Protein AF-A0A377TR19-F1 (afdb_monomer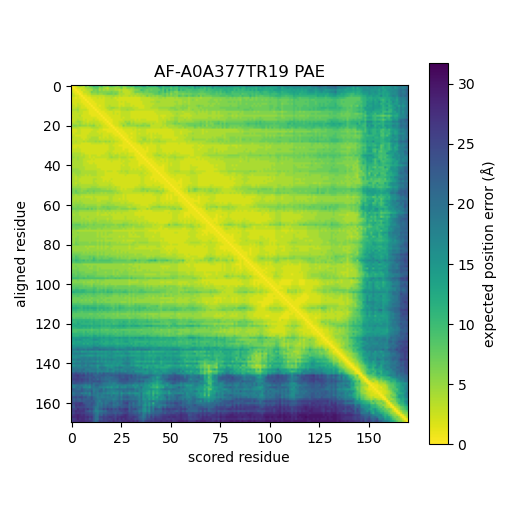)

pLDDT: mean 87.72, std 15.57, range [36.25, 97.75]

Organism: Klebsiella pneumoniae (NCBI:txid573)

Radius of gyration: 24.51 Å; Cα contacts (8 Å, |Δi|>4): 77; chains: 1; bounding box: 62×34×78 Å

Nearest PDB structures (foldseek):
  6h3n-assembly1_B  TM=3.301E-01  e=7.057E-03  Pseudomonas aeruginosa PAO1
  2wh7-assembly1_A  TM=2.033E-01  e=9.232E-01  Streptococcus pyogenes
  3eka-assembly1_A  TM=2.047E-01  e=3.021E+00  Streptococcus pyogenes

InterPro domains:
  IPR018769 Type VI secretion system spike protein VgrG2, domain of unknown function DUF2345 [PF10106] (1-135)

Sequence (170 aa):
MSAPQGIAAVTPETTLLHSGNGLYLQSLGEVNITTAQRCSLNASQAISLLAQQEGMRLVSAKGPLQVESHGDILSLTALKDITVQSTQGHLQ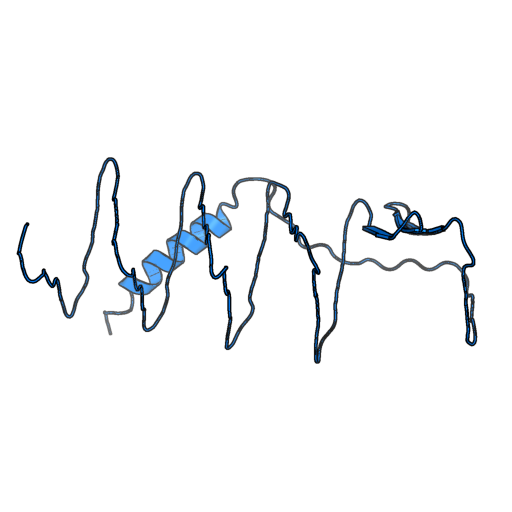LTAKNGITLGCGGAYIRLTPQGEVQIHGPGVISLKGQHDLQGPVSEEFPLPELPASVCKECLKKARRWRRASCRGRHR

Secondary structure (DSSP, 8-state):
---TT------SS------SS------SS------SS------SS------SSS------SSS------SSS------SS------SSS------TT-EEEEETTEEEEE-TTS-EEEE-SS-----S----PPP-----PPP---SSS-HHHHHHHHHHHHHTTTTS--

Solvent-accessible surface area (backbone atoms only — not comparable to full-atom values): 12966 Å² total; per-residue (Å²): 140,88,56,99,90,61,86,85,90,85,71,100,70,87,87,85,89,86,64,96,87,68,84,88,87,87,62,96,74,78,86,87,89,86,70,98,78,79,88,87,88,85,66,96,83,71,88,88,87,88,58,93,81,89,56,87,85,89,85,62,96,73,70,87,81,85,87,88,59,58,84,57,86,80,85,87,88,63,98,68,83,85,86,86,86,59,95,87,68,78,88,86,90,86,58,80,84,34,49,78,53,74,57,98,78,26,38,40,35,39,42,68,86,73,48,79,46,80,52,50,93,65,87,85,86,85,85,82,89,84,86,87,73,80,94,82,87,83,88,78,88,72,84,86,61,52,88,52,86,49,63,64,58,53,47,46,63,53,45,61,62,50,58,70,71,63,71,81,79,125

Structure (mmCIF, N/CA/C/O backbone):
data_AF-A0A377TR19-F1
#
_entry.id   AF-A0A377TR19-F1
#
loop_
_atom_site.group_PDB
_atom_site.id
_atom_site.type_symbol
_atom_site.label_atom_id
_atom_site.label_alt_id
_atom_site.label_comp_id
_atom_site.label_asym_id
_atom_site.label_entity_id
_atom_site.label_seq_id
_atom_site.pdbx_PDB_ins_code
_atom_site.Cartn_x
_atom_site.Cartn_y
_atom_site.Cartn_z
_atom_site.occupancy
_atom_site.B_iso_or_equiv
_atom_site.auth_seq_id
_atom_site.auth_comp_id
_atom_site.auth_asym_id
_atom_site.auth_atom_id
_atom_site.pdbx_PDB_model_num
ATOM 1 N N . MET A 1 1 ? -10.699 3.210 37.794 1.00 77.69 1 MET A N 1
ATOM 2 C CA . MET A 1 1 ? -11.146 1.862 38.210 1.00 77.69 1 MET A CA 1
ATOM 3 C C . MET A 1 1 ? -9.920 0.964 38.218 1.00 77.69 1 MET A C 1
ATOM 5 O O . MET A 1 1 ? -9.129 1.087 37.294 1.00 77.69 1 MET A O 1
ATOM 9 N N . SER A 1 2 ? -9.727 0.129 39.236 1.00 89.88 2 SER A N 1
ATOM 10 C CA . SER A 1 2 ? -8.621 -0.836 39.304 1.00 89.88 2 SER A CA 1
ATOM 11 C C . SER A 1 2 ? -9.159 -2.144 39.874 1.00 89.88 2 SER A C 1
ATOM 13 O O . SER A 1 2 ? -9.933 -2.103 40.830 1.00 89.88 2 SER A O 1
ATOM 15 N N . ALA A 1 3 ? -8.798 -3.273 39.267 1.00 93.56 3 ALA A N 1
ATOM 16 C CA . ALA A 1 3 ? -9.202 -4.603 39.707 1.00 93.56 3 ALA A CA 1
ATOM 17 C C . ALA A 1 3 ? -8.074 -5.609 39.401 1.00 93.56 3 ALA A C 1
ATOM 19 O O . ALA A 1 3 ? -7.675 -5.709 38.239 1.00 93.56 3 ALA A O 1
ATOM 20 N N . PRO A 1 4 ? -7.571 -6.371 40.392 1.00 92.94 4 PRO A N 1
ATOM 21 C CA . PRO A 1 4 ? -6.433 -7.280 40.204 1.00 92.94 4 PRO A CA 1
ATOM 22 C C . PRO A 1 4 ? -6.673 -8.400 39.186 1.00 92.94 4 PRO A C 1
ATOM 24 O O . PRO A 1 4 ? -5.729 -8.870 38.566 1.00 92.94 4 PRO A O 1
ATOM 27 N N . GLN A 1 5 ? -7.929 -8.822 39.024 1.00 95.62 5 GLN A N 1
ATOM 28 C CA . GLN A 1 5 ? -8.328 -9.926 38.143 1.00 95.62 5 GLN A CA 1
ATOM 29 C C . GLN A 1 5 ? -9.101 -9.450 36.898 1.00 95.62 5 GLN A C 1
ATOM 31 O O . GLN A 1 5 ? -9.708 -10.256 36.201 1.00 95.62 5 GLN A O 1
ATOM 36 N N . GLY A 1 6 ? -9.084 -8.142 36.609 1.00 93.62 6 GLY A N 1
ATOM 37 C CA . GLY A 1 6 ? -9.658 -7.572 35.388 1.00 93.62 6 GLY A CA 1
ATOM 38 C C . GLY A 1 6 ? -10.966 -6.801 35.571 1.00 93.62 6 GLY A C 1
ATOM 39 O O . GLY A 1 6 ? -11.594 -6.794 36.628 1.00 93.62 6 GLY A O 1
ATOM 40 N N . ILE A 1 7 ? -11.354 -6.098 34.506 1.00 95.94 7 ILE A N 1
ATOM 41 C CA . ILE A 1 7 ? -12.552 -5.256 34.428 1.00 95.94 7 ILE A CA 1
ATOM 42 C C . ILE A 1 7 ? -13.253 -5.574 33.107 1.00 95.94 7 ILE A C 1
ATOM 44 O O . ILE A 1 7 ? -12.613 -5.559 32.058 1.00 95.94 7 ILE A O 1
ATOM 48 N N . ALA A 1 8 ? -14.566 -5.801 33.150 1.00 96.06 8 ALA A N 1
ATOM 49 C CA . ALA A 1 8 ? -15.406 -5.924 31.963 1.00 96.06 8 ALA A CA 1
ATOM 50 C C . ALA A 1 8 ? -16.465 -4.814 31.951 1.00 96.06 8 ALA A C 1
ATOM 52 O O . ALA A 1 8 ? -17.156 -4.596 32.945 1.00 96.06 8 ALA A O 1
ATOM 53 N N . ALA A 1 9 ? -16.600 -4.121 30.820 1.00 95.19 9 ALA A N 1
ATOM 54 C CA . ALA A 1 9 ? -17.648 -3.133 30.583 1.00 95.19 9 ALA A CA 1
ATOM 55 C C . ALA A 1 9 ? -18.489 -3.591 29.388 1.00 95.19 9 ALA A C 1
ATOM 57 O O . ALA A 1 9 ? -18.021 -3.573 28.250 1.00 95.19 9 ALA A O 1
ATOM 58 N N . VAL A 1 10 ? -19.718 -4.028 29.656 1.00 96.50 10 VAL A N 1
ATOM 59 C CA . VAL A 1 10 ? -20.618 -4.621 28.659 1.00 96.50 10 VAL A CA 1
ATOM 60 C C . VAL A 1 10 ? -21.973 -3.923 28.680 1.00 96.50 10 VAL A C 1
ATOM 62 O O . VAL A 1 10 ? -22.451 -3.503 29.731 1.00 96.50 10 VAL A O 1
ATOM 65 N N . THR A 1 11 ? -22.593 -3.788 27.513 1.00 96.00 11 THR A N 1
ATOM 66 C CA . THR A 1 11 ? -23.950 -3.254 27.359 1.00 96.00 11 THR A CA 1
ATOM 67 C C . THR A 1 11 ? -24.579 -3.837 26.092 1.00 96.00 11 THR A C 1
ATOM 69 O O . THR A 1 11 ? -23.867 -4.021 25.103 1.00 96.00 11 THR A O 1
ATOM 72 N N . PRO A 1 12 ? -25.890 -4.136 26.083 1.00 95.19 12 PRO A N 1
ATOM 73 C CA . PRO A 1 12 ? -26.613 -4.480 24.854 1.00 95.19 12 PRO A CA 1
ATOM 74 C C . PRO A 1 12 ? -26.830 -3.267 23.926 1.00 95.19 12 PRO A C 1
ATOM 76 O O . PRO A 1 12 ? -27.235 -3.420 22.769 1.00 95.19 12 PRO A O 1
ATOM 79 N N . GLU A 1 13 ? -26.584 -2.060 24.442 1.00 96.81 13 GLU A N 1
ATOM 80 C CA . GLU A 1 13 ? -26.730 -0.793 23.732 1.00 96.81 13 GLU A CA 1
ATOM 81 C C . GLU A 1 13 ? -25.357 -0.210 23.351 1.00 96.81 13 GLU A C 1
ATOM 83 O O . GLU A 1 13 ? -24.479 -0.913 22.855 1.00 96.81 13 GLU A O 1
ATOM 88 N N . THR A 1 14 ? -25.166 1.099 23.515 1.00 96.44 14 THR A N 1
ATOM 89 C CA . THR A 1 14 ? -23.977 1.820 23.051 1.00 96.44 14 THR A CA 1
ATOM 90 C C . THR A 1 14 ? -23.045 2.164 24.207 1.00 96.44 14 THR A C 1
ATOM 92 O O . THR A 1 14 ? -23.478 2.724 25.211 1.00 96.44 14 THR A O 1
ATOM 95 N N . THR A 1 15 ? -21.747 1.930 24.012 1.00 97.00 15 THR A N 1
ATOM 96 C CA . THR A 1 15 ? -20.677 2.461 24.869 1.00 97.00 15 THR A CA 1
ATOM 97 C C . THR A 1 15 ? -19.974 3.616 24.159 1.00 97.00 15 THR A C 1
ATOM 99 O O . THR A 1 15 ? -19.521 3.462 23.024 1.00 97.00 15 THR A O 1
ATOM 102 N N . LEU A 1 16 ? -19.842 4.765 24.829 1.00 96.19 16 LEU A N 1
ATOM 103 C CA . LEU A 1 16 ? -19.054 5.908 24.362 1.00 96.19 16 LEU A CA 1
ATOM 104 C C . LEU A 1 16 ? -17.875 6.147 25.309 1.00 96.19 16 LEU A C 1
ATOM 106 O O . LEU A 1 16 ? -18.072 6.395 26.494 1.00 96.19 16 LEU A O 1
ATOM 110 N N . LEU A 1 17 ? -16.660 6.135 24.762 1.00 95.38 17 LEU A N 1
ATOM 111 C CA . LEU A 1 17 ? -15.449 6.567 25.457 1.00 95.38 17 LEU A CA 1
ATOM 112 C C . LEU A 1 17 ? -14.994 7.896 24.851 1.00 95.38 17 LEU A C 1
ATOM 114 O O . LEU A 1 17 ? -14.703 7.973 23.657 1.00 95.38 17 LEU A O 1
ATOM 118 N N . HIS A 1 18 ? -14.964 8.949 25.664 1.00 95.38 18 HIS A N 1
ATOM 119 C CA . HIS A 1 18 ? -14.573 10.291 25.242 1.00 95.38 18 HIS A CA 1
ATOM 120 C C . HIS A 1 18 ? -13.549 10.877 26.218 1.00 95.38 18 HIS A C 1
ATOM 122 O O . HIS A 1 18 ? -13.708 10.760 27.429 1.00 95.38 18 HIS A O 1
ATOM 128 N N . SER A 1 19 ? -12.512 11.515 25.679 1.00 96.38 19 SER A N 1
ATOM 129 C CA . SER A 1 19 ? -11.486 12.234 26.435 1.00 96.38 19 SER A CA 1
ATOM 130 C C . SER A 1 19 ? -11.181 13.552 25.730 1.00 96.38 19 SER A C 1
ATOM 132 O O . SER A 1 19 ? -11.094 13.578 24.502 1.00 96.38 19 SER A O 1
ATOM 134 N N . GLY A 1 20 ? -11.027 14.633 26.498 1.00 96.56 20 GLY A N 1
ATOM 135 C CA . GLY A 1 20 ? -10.740 15.966 25.957 1.00 96.56 20 GLY A CA 1
ATOM 136 C C . GLY A 1 20 ? -9.299 16.142 25.473 1.00 96.56 20 GLY A C 1
ATOM 137 O O . GLY A 1 20 ? -9.070 16.886 24.527 1.00 96.56 20 GLY A O 1
ATOM 138 N N . ASN A 1 21 ? -8.346 15.427 26.083 1.00 96.12 21 ASN A N 1
ATOM 139 C CA . ASN A 1 21 ? -6.916 15.581 25.788 1.00 96.12 21 ASN A CA 1
ATOM 140 C C . ASN A 1 21 ? -6.332 14.358 25.073 1.00 96.12 21 ASN A C 1
ATOM 142 O O . ASN A 1 21 ? -5.649 14.492 24.064 1.00 96.12 21 ASN A O 1
ATOM 146 N N . GLY A 1 22 ? -6.598 13.152 25.579 1.00 94.56 22 GLY A N 1
ATOM 147 C CA . GLY A 1 22 ? -6.024 11.931 25.019 1.00 94.56 22 GLY A CA 1
ATOM 148 C C . GLY A 1 22 ? -6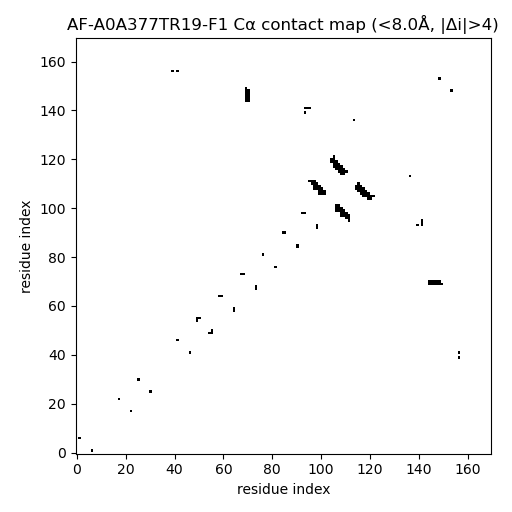.627 10.662 25.603 1.00 94.56 22 GLY A C 1
ATOM 149 O O . GLY A 1 22 ? -7.092 10.644 26.743 1.00 94.56 22 GLY A O 1
ATOM 150 N N . LEU A 1 23 ? -6.626 9.599 24.804 1.00 96.62 23 LEU A N 1
ATOM 151 C CA . LEU A 1 23 ? -7.045 8.258 25.195 1.00 96.62 23 LEU A CA 1
ATOM 152 C C . LEU A 1 23 ? -5.889 7.302 24.905 1.00 96.62 23 LEU A C 1
ATOM 154 O O . LEU A 1 23 ? -5.528 7.114 23.746 1.00 96.62 23 LEU A O 1
ATOM 158 N N . TYR A 1 24 ? -5.322 6.711 25.953 1.00 95.94 24 TYR A N 1
ATOM 159 C CA . TYR A 1 24 ? -4.231 5.747 25.848 1.00 95.94 24 TYR A CA 1
ATOM 160 C C . TYR A 1 24 ? -4.767 4.342 26.113 1.00 95.94 24 TYR A C 1
ATOM 162 O O . TYR A 1 24 ? -5.425 4.106 27.125 1.00 95.94 24 TYR A O 1
ATOM 170 N N . LEU A 1 25 ? -4.483 3.422 25.193 1.00 95.31 25 LEU A N 1
ATOM 171 C CA . LEU A 1 25 ? -4.793 2.001 25.311 1.00 95.31 25 LEU A CA 1
ATOM 172 C C . LEU A 1 25 ? -3.478 1.245 25.180 1.00 95.31 25 LEU A C 1
ATOM 174 O O . LEU A 1 25 ? -2.809 1.335 24.154 1.00 95.31 25 LEU A O 1
ATOM 178 N N . GLN A 1 26 ? -3.089 0.554 26.243 1.00 95.25 26 GLN A N 1
ATOM 179 C CA . GLN A 1 26 ? -1.824 -0.163 26.329 1.00 95.25 26 GLN A CA 1
ATOM 180 C C . GLN A 1 26 ? -2.086 -1.538 26.938 1.00 95.25 26 GLN A C 1
ATOM 182 O O . GLN A 1 26 ? -2.889 -1.669 27.860 1.00 95.25 26 GLN A O 1
ATOM 187 N N . SER A 1 27 ? -1.410 -2.552 26.410 1.00 96.19 27 SER A N 1
ATOM 188 C CA . SER A 1 27 ? -1.429 -3.925 26.906 1.00 96.19 27 SER A CA 1
ATOM 189 C C . SER A 1 27 ? -0.005 -4.460 26.836 1.00 96.19 27 SER A C 1
ATOM 191 O O . SER A 1 27 ? 0.712 -4.158 25.884 1.00 96.19 27 SER A O 1
ATOM 193 N N . LEU A 1 28 ? 0.409 -5.226 27.846 1.00 95.69 28 LEU A N 1
ATOM 194 C CA . LEU A 1 28 ? 1.651 -6.005 27.779 1.00 95.69 28 LEU A CA 1
ATOM 195 C C . LEU A 1 28 ? 1.472 -7.284 26.950 1.00 95.69 28 LEU A C 1
ATOM 197 O O . LEU A 1 28 ? 2.450 -7.829 26.453 1.00 95.69 28 LEU A O 1
ATOM 201 N N . GLY A 1 29 ? 0.230 -7.765 26.835 1.00 96.06 29 GLY A N 1
ATOM 202 C CA . GLY A 1 29 ? -0.144 -8.866 25.957 1.00 96.06 29 GLY A CA 1
ATOM 203 C C . GLY A 1 29 ? -0.728 -8.328 24.655 1.00 96.06 29 GLY A C 1
ATOM 204 O O . GLY A 1 29 ? -0.116 -7.521 23.962 1.00 96.06 29 GLY A O 1
ATOM 205 N N . GLU A 1 30 ? -1.946 -8.752 24.337 1.00 96.38 30 GLU A N 1
ATOM 206 C CA . GLU A 1 30 ? -2.628 -8.386 23.097 1.00 96.38 30 GLU A CA 1
ATOM 207 C C . GLU A 1 30 ? -3.662 -7.266 23.277 1.00 96.38 30 GLU A C 1
ATOM 209 O O . GLU A 1 30 ? -4.167 -7.008 24.374 1.00 96.38 30 GLU A O 1
ATOM 214 N N . VAL A 1 31 ? -3.990 -6.608 22.163 1.00 9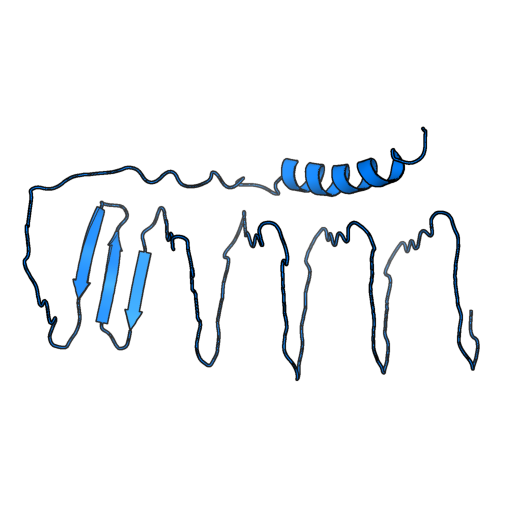7.44 31 VAL A N 1
ATOM 215 C CA . VAL A 1 31 ? -5.161 -5.737 22.019 1.00 97.44 31 VAL A CA 1
ATOM 216 C C . VAL A 1 31 ? -5.976 -6.269 20.847 1.00 97.44 31 VAL A C 1
ATOM 218 O O . VAL A 1 31 ? -5.507 -6.254 19.711 1.00 97.44 31 VAL A O 1
ATOM 221 N N . ASN A 1 32 ? -7.201 -6.721 21.114 1.00 96.94 32 ASN A N 1
ATOM 222 C CA . ASN A 1 32 ? -8.094 -7.261 20.093 1.00 96.94 32 ASN A CA 1
ATOM 223 C C . ASN A 1 32 ? -9.316 -6.350 19.907 1.00 96.94 32 ASN A C 1
ATOM 225 O O . ASN A 1 32 ? -10.004 -6.013 20.871 1.00 96.94 32 ASN A O 1
ATOM 229 N N . ILE A 1 33 ? -9.584 -5.935 18.665 1.00 96.62 33 ILE A N 1
ATOM 230 C CA . ILE A 1 33 ? -10.729 -5.088 18.309 1.00 96.62 33 ILE A CA 1
ATOM 231 C C . ILE A 1 33 ? -11.537 -5.822 17.248 1.00 96.62 33 ILE A C 1
ATOM 233 O O . ILE A 1 33 ? -11.130 -5.909 16.092 1.00 96.62 33 ILE A O 1
ATOM 237 N N . THR A 1 34 ? -12.707 -6.315 17.641 1.00 96.56 34 THR A N 1
ATOM 238 C CA . THR A 1 34 ? -13.601 -7.077 16.767 1.00 96.56 34 THR A CA 1
ATOM 239 C C . THR A 1 34 ? -14.956 -6.383 16.653 1.00 96.56 34 THR A C 1
ATOM 241 O O . THR A 1 34 ? -15.492 -5.862 17.629 1.00 96.56 34 THR A O 1
ATOM 244 N N . THR A 1 35 ? -15.524 -6.368 15.446 1.00 96.00 35 THR A N 1
ATOM 245 C CA . THR A 1 35 ? -16.854 -5.818 15.154 1.00 96.00 35 THR A CA 1
ATOM 246 C C . THR A 1 35 ? -17.592 -6.738 14.192 1.00 96.00 35 THR A C 1
ATOM 248 O O . THR A 1 35 ? -16.997 -7.268 13.259 1.00 96.00 35 THR A O 1
ATOM 251 N N . ALA A 1 36 ? -18.898 -6.910 14.396 1.00 96.25 36 ALA A N 1
ATOM 252 C CA . ALA A 1 36 ? -19.741 -7.696 13.495 1.00 96.25 36 ALA A CA 1
ATOM 253 C C . ALA A 1 36 ? -20.103 -6.944 12.202 1.00 96.25 36 ALA A C 1
ATOM 255 O O . ALA A 1 36 ? -20.592 -7.543 11.249 1.00 96.25 36 ALA A O 1
ATOM 256 N N . GLN A 1 37 ? -19.914 -5.621 12.180 1.00 95.44 37 GLN A N 1
ATOM 257 C CA . GLN A 1 37 ? -20.305 -4.778 11.054 1.00 95.44 37 GLN A CA 1
ATOM 258 C C . GLN A 1 37 ? -19.124 -3.944 10.561 1.00 95.44 37 GLN A C 1
ATOM 260 O O . GLN A 1 37 ? -18.371 -4.373 9.694 1.00 95.44 37 GLN A O 1
ATOM 265 N N . ARG A 1 38 ? -18.964 -2.724 11.079 1.00 93.25 38 ARG A N 1
ATOM 266 C CA . ARG A 1 38 ? -18.025 -1.737 10.542 1.00 93.25 38 ARG A CA 1
ATOM 267 C C . ARG A 1 38 ? -17.039 -1.287 11.607 1.00 93.25 38 ARG A C 1
ATOM 269 O O . ARG A 1 38 ? -17.444 -0.966 12.721 1.00 93.25 38 ARG A O 1
ATOM 276 N N . CYS A 1 39 ? -15.765 -1.210 11.230 1.00 96.06 39 CYS A N 1
ATOM 277 C CA . CYS A 1 39 ? -14.711 -0.538 11.984 1.00 96.06 39 CYS A CA 1
ATOM 278 C C . CYS A 1 39 ? -14.265 0.696 11.190 1.00 96.06 39 CYS A C 1
ATOM 280 O O . CYS A 1 39 ? -14.016 0.589 9.990 1.00 96.06 39 CYS A O 1
ATOM 282 N N . SER A 1 40 ? -14.185 1.859 11.838 1.00 95.56 40 SER A N 1
ATOM 283 C CA . SER A 1 40 ? -13.766 3.110 11.197 1.00 95.56 40 SER A CA 1
ATOM 284 C C . SER A 1 40 ? -12.753 3.841 12.071 1.00 95.56 40 SER A C 1
ATOM 286 O O . SER A 1 40 ? -13.071 4.221 13.197 1.00 95.56 40 SER A O 1
ATOM 288 N N . LEU A 1 41 ? -11.573 4.120 11.519 1.00 95.38 41 LEU A N 1
ATOM 289 C CA . LEU A 1 41 ? -10.498 4.874 12.166 1.00 95.38 41 LEU A CA 1
ATOM 290 C C . LEU A 1 41 ? -10.327 6.210 11.440 1.00 95.38 41 LEU A C 1
ATOM 292 O O . LEU A 1 41 ? -10.221 6.241 10.219 1.00 95.38 41 LEU A O 1
ATOM 296 N N . ASN A 1 42 ? -10.373 7.320 12.176 1.00 94.62 42 ASN A N 1
ATOM 297 C CA . ASN A 1 42 ? -10.296 8.664 11.602 1.00 94.62 42 ASN A CA 1
ATOM 298 C C . ASN A 1 42 ? -9.473 9.567 12.519 1.00 94.62 42 ASN A C 1
ATOM 300 O O . ASN A 1 42 ? -9.785 9.666 13.706 1.00 94.62 42 ASN A O 1
ATOM 304 N N . ALA A 1 43 ? -8.495 10.270 11.955 1.00 94.88 43 ALA A N 1
ATOM 305 C CA . ALA A 1 43 ? -7.696 11.279 12.641 1.00 94.88 43 ALA A CA 1
ATOM 306 C C . ALA A 1 43 ? -7.694 12.581 11.829 1.00 94.88 43 ALA A C 1
ATOM 308 O O . ALA A 1 43 ? -7.832 12.554 10.608 1.00 94.88 43 ALA A O 1
ATOM 309 N N . SER A 1 44 ? -7.571 13.727 12.501 1.00 94.00 44 SER A N 1
ATOM 310 C CA . SER A 1 44 ? -7.464 15.037 11.840 1.00 94.00 44 SER A CA 1
ATOM 311 C C . SER A 1 44 ? -6.050 15.360 11.361 1.00 94.00 44 SER A C 1
ATOM 313 O O . SER A 1 44 ? -5.904 16.218 10.499 1.00 94.00 44 SER A O 1
ATOM 315 N N . GLN A 1 45 ? -5.036 14.707 11.934 1.00 94.56 45 GLN A N 1
ATOM 316 C CA . GLN A 1 45 ? -3.626 14.953 11.631 1.00 94.56 45 GLN A CA 1
ATOM 317 C C . GLN A 1 45 ? -2.986 13.726 10.976 1.00 94.56 45 GLN A C 1
ATOM 319 O O . GLN A 1 45 ? -2.702 13.760 9.786 1.00 94.56 45 GLN A O 1
ATOM 324 N N . ALA A 1 46 ? -2.805 12.627 11.717 1.00 96.06 46 ALA A N 1
ATOM 325 C CA . ALA A 1 46 ? -2.135 11.432 11.205 1.00 96.06 46 ALA A CA 1
ATOM 326 C C . ALA A 1 46 ? -2.637 10.140 11.869 1.00 96.06 46 ALA A C 1
ATOM 328 O O . ALA A 1 46 ? -3.174 10.162 12.978 1.00 96.06 46 ALA A O 1
ATOM 329 N N . ILE A 1 47 ? -2.422 9.013 11.187 1.00 97.25 47 ILE A N 1
ATOM 330 C CA . ILE A 1 47 ? -2.531 7.650 11.724 1.00 97.25 47 ILE A CA 1
ATOM 331 C C . ILE A 1 47 ? -1.173 6.982 11.494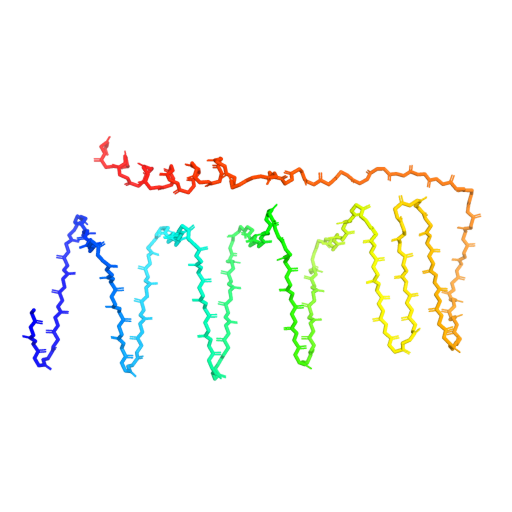 1.00 97.25 47 ILE A C 1
ATOM 333 O O . ILE A 1 47 ? -0.653 7.040 10.384 1.00 97.25 47 ILE A O 1
ATOM 337 N N . SER A 1 48 ? -0.613 6.350 12.525 1.00 97.12 48 SER A N 1
ATOM 338 C CA . SER A 1 48 ? 0.636 5.585 12.438 1.00 97.12 48 SER A CA 1
ATOM 339 C C . SER A 1 48 ? 0.399 4.159 12.924 1.00 97.12 48 SER A C 1
ATOM 341 O O . SER A 1 48 ? -0.232 3.960 13.963 1.00 97.12 48 SER A O 1
ATOM 343 N N . LEU A 1 49 ? 0.878 3.179 12.158 1.00 96.94 49 LEU A N 1
ATOM 344 C CA . LEU A 1 49 ? 0.785 1.752 12.455 1.00 96.94 49 LEU A CA 1
ATOM 345 C C . LEU A 1 49 ? 2.172 1.139 12.269 1.00 96.94 49 LEU A C 1
ATOM 347 O O . LEU A 1 49 ? 2.798 1.335 11.230 1.00 96.94 49 LEU A O 1
ATOM 351 N N . LEU A 1 50 ? 2.644 0.406 13.274 1.00 97.19 50 LEU A N 1
ATOM 352 C CA . LEU A 1 50 ? 3.964 -0.212 13.269 1.00 97.19 50 LEU A CA 1
ATOM 353 C C . LEU A 1 50 ? 3.885 -1.601 13.899 1.00 97.19 50 LEU A C 1
ATOM 355 O O . LEU A 1 50 ? 3.369 -1.752 15.004 1.00 97.19 50 LEU A O 1
ATOM 359 N N . ALA A 1 51 ? 4.459 -2.587 13.217 1.00 97.44 51 ALA A N 1
ATOM 360 C CA . ALA A 1 51 ? 4.728 -3.910 13.760 1.00 97.44 51 ALA A CA 1
ATOM 361 C C . ALA A 1 51 ? 6.237 -4.170 13.694 1.00 97.44 51 ALA A C 1
ATOM 363 O O . ALA A 1 51 ? 6.845 -3.993 12.641 1.00 97.44 51 ALA A O 1
ATOM 364 N N . GLN A 1 52 ? 6.842 -4.557 14.818 1.00 96.94 52 GLN A N 1
ATOM 365 C CA . GLN A 1 52 ? 8.303 -4.658 14.932 1.00 96.94 52 GLN A CA 1
ATOM 366 C C . GLN A 1 52 ? 8.863 -6.043 14.588 1.00 96.94 52 GLN A C 1
ATOM 368 O O . GLN A 1 52 ? 10.005 -6.131 14.151 1.00 96.94 52 GLN A O 1
ATOM 373 N N . GLN A 1 53 ? 8.090 -7.112 14.802 1.00 96.94 53 GLN A N 1
ATOM 374 C CA . GLN A 1 53 ? 8.588 -8.489 14.690 1.00 96.94 53 GLN A CA 1
ATOM 375 C C . GLN A 1 53 ? 7.850 -9.290 13.613 1.00 96.94 53 GLN A C 1
ATOM 377 O O . GLN A 1 53 ? 8.478 -9.797 12.690 1.00 96.94 53 GLN A O 1
ATOM 382 N N . GLU A 1 54 ? 6.519 -9.361 13.692 1.00 96.31 54 GLU A N 1
ATOM 383 C CA . GLU A 1 54 ? 5.714 -10.271 12.854 1.00 96.31 54 GLU A CA 1
ATOM 384 C C . GLU A 1 54 ? 5.046 -9.593 11.642 1.00 96.31 54 GLU A C 1
ATOM 386 O O . GLU A 1 54 ? 4.324 -10.229 10.875 1.00 96.31 54 GLU A O 1
ATOM 391 N N . GLY A 1 55 ? 5.308 -8.300 11.429 1.00 95.69 55 GLY A N 1
ATOM 392 C CA . GLY A 1 55 ? 4.808 -7.550 10.276 1.00 95.69 55 GLY A CA 1
ATOM 393 C C . GLY A 1 55 ? 3.315 -7.199 10.335 1.00 95.69 55 GLY A C 1
ATOM 394 O O . GLY A 1 55 ? 2.684 -7.204 11.390 1.00 95.69 55 GLY A O 1
ATOM 395 N N . MET A 1 56 ? 2.753 -6.819 9.184 1.00 97.62 56 MET A N 1
ATOM 396 C CA . MET A 1 56 ? 1.362 -6.370 9.047 1.00 97.62 56 MET A CA 1
ATOM 397 C C . MET A 1 56 ? 0.641 -7.159 7.955 1.00 97.62 56 MET A C 1
ATOM 399 O O . MET A 1 56 ? 1.206 -7.431 6.897 1.00 97.62 56 MET A O 1
ATOM 403 N N . ARG A 1 57 ? -0.640 -7.466 8.183 1.00 97.25 57 ARG A N 1
ATOM 404 C CA . ARG A 1 57 ? -1.498 -8.160 7.218 1.00 97.25 57 ARG A CA 1
ATOM 405 C C . ARG A 1 57 ? -2.829 -7.424 7.064 1.00 97.25 57 ARG A C 1
ATOM 407 O O . ARG A 1 57 ? -3.597 -7.317 8.013 1.00 97.25 57 ARG A O 1
ATOM 414 N N . LEU A 1 58 ? -3.109 -6.949 5.851 1.00 96.88 58 LEU A N 1
ATOM 415 C CA . LEU A 1 58 ? -4.346 -6.256 5.477 1.00 96.88 58 LEU A CA 1
ATOM 416 C C . LEU A 1 58 ? -5.089 -7.123 4.456 1.00 96.88 58 LEU A C 1
ATOM 418 O O . LEU A 1 58 ? -4.558 -7.390 3.381 1.00 96.88 58 LEU A O 1
ATOM 422 N N . VAL A 1 59 ? -6.290 -7.600 4.792 1.00 96.50 59 VAL A N 1
ATOM 423 C CA . VAL A 1 59 ? -7.049 -8.536 3.943 1.00 96.50 59 VAL A CA 1
ATOM 424 C C . VAL A 1 59 ? -8.490 -8.078 3.803 1.00 96.50 59 VAL A C 1
ATOM 426 O O . VAL A 1 59 ? -9.161 -7.820 4.799 1.00 96.50 59 VAL A O 1
ATOM 429 N N . SER A 1 60 ? -8.978 -8.054 2.564 1.00 96.38 60 SER A N 1
ATOM 430 C CA . SER A 1 60 ? -10.402 -7.960 2.248 1.00 96.38 60 SER A CA 1
ATOM 431 C C . SER A 1 60 ? -10.871 -9.305 1.696 1.00 96.38 60 SER A C 1
ATOM 433 O O . SER A 1 60 ? -10.398 -9.736 0.648 1.00 96.38 60 SER A O 1
ATOM 435 N N . ALA A 1 61 ? -11.773 -9.994 2.400 1.00 95.69 61 ALA A N 1
ATOM 436 C CA . ALA A 1 61 ? -12.303 -11.283 1.938 1.00 95.69 61 ALA A CA 1
ATOM 437 C C . ALA A 1 61 ? -13.287 -11.121 0.768 1.00 95.69 61 ALA A C 1
ATOM 439 O O . ALA A 1 61 ? -13.363 -11.968 -0.119 1.00 95.69 61 ALA A O 1
ATOM 440 N N . LYS A 1 62 ? -14.063 -10.034 0.785 1.00 94.38 62 LYS A N 1
ATOM 441 C CA . LYS A 1 62 ? -14.992 -9.638 -0.273 1.00 94.38 62 LYS A CA 1
ATOM 442 C C . LYS A 1 62 ? -15.004 -8.121 -0.374 1.00 94.38 62 LYS A C 1
ATOM 444 O O . LYS A 1 62 ? -15.006 -7.433 0.643 1.00 94.38 62 LYS A O 1
ATOM 449 N N . GLY A 1 63 ? -15.102 -7.621 -1.601 1.00 94.19 63 GLY A N 1
ATOM 450 C CA . GLY A 1 63 ? -15.054 -6.190 -1.883 1.00 94.19 63 GLY A CA 1
ATOM 451 C C . GLY A 1 63 ? -13.622 -5.649 -1.985 1.00 94.19 63 GLY A C 1
ATOM 452 O O . GLY A 1 63 ? -12.661 -6.352 -1.660 1.00 94.19 63 GLY A O 1
ATOM 453 N N . PRO A 1 64 ? -13.467 -4.410 -2.471 1.00 95.50 64 PRO A N 1
ATOM 454 C CA . PRO A 1 64 ? -12.165 -3.860 -2.820 1.00 95.50 64 PRO A CA 1
ATOM 455 C C . PRO A 1 64 ? -11.351 -3.462 -1.584 1.00 95.50 64 PRO A C 1
ATOM 457 O O . PRO A 1 64 ? -11.893 -2.930 -0.614 1.00 95.50 64 PRO A O 1
ATOM 460 N N . LEU A 1 65 ? -10.033 -3.654 -1.660 1.00 96.44 65 LEU A N 1
ATOM 461 C CA . LEU A 1 65 ? -9.066 -2.985 -0.792 1.00 96.44 65 LEU A CA 1
ATOM 462 C C . LEU A 1 65 ? -8.545 -1.750 -1.537 1.00 96.44 65 LEU A C 1
ATOM 464 O O . LEU A 1 65 ? -7.956 -1.887 -2.604 1.00 96.44 65 LEU A O 1
ATOM 468 N N . GLN A 1 66 ? -8.787 -0.559 -0.990 1.00 94.94 66 GLN A N 1
ATOM 469 C CA . GLN A 1 66 ? -8.379 0.717 -1.585 1.00 94.94 66 GLN A CA 1
ATOM 470 C C . GLN A 1 66 ? -7.371 1.410 -0.669 1.00 94.94 66 GLN A C 1
ATOM 472 O O . GLN A 1 66 ? -7.610 1.537 0.533 1.00 94.94 66 GLN A O 1
ATOM 477 N N . VAL A 1 67 ? -6.252 1.852 -1.245 1.00 95.44 67 VAL A N 1
ATOM 478 C CA . VAL A 1 67 ? -5.215 2.643 -0.573 1.00 95.44 67 VAL A CA 1
ATOM 479 C C . VAL A 1 67 ? -4.935 3.851 -1.454 1.00 95.44 67 VAL A C 1
ATOM 481 O O . VAL A 1 67 ? -4.548 3.695 -2.608 1.00 95.44 67 VAL A O 1
ATOM 484 N N . GLU A 1 68 ? -5.173 5.049 -0.927 1.00 93.50 68 GLU A N 1
ATOM 485 C CA . GLU A 1 68 ? -5.150 6.285 -1.707 1.00 93.50 68 GLU A CA 1
ATOM 486 C C . GLU A 1 68 ? -4.497 7.417 -0.909 1.00 93.50 68 GLU A C 1
ATOM 488 O O . GLU A 1 68 ? -4.736 7.561 0.292 1.00 93.50 68 GLU A O 1
ATOM 493 N N . SER A 1 69 ? -3.722 8.257 -1.597 1.00 93.38 69 SER A N 1
ATOM 494 C CA . SER A 1 69 ? -3.229 9.540 -1.092 1.00 93.38 69 SER A CA 1
ATOM 495 C C . SER A 1 69 ? -3.650 10.636 -2.065 1.00 93.38 69 SER A C 1
ATOM 497 O O . SER A 1 69 ? -3.397 10.538 -3.261 1.00 93.38 69 SER A O 1
ATOM 499 N N . HIS A 1 70 ? -4.348 11.652 -1.559 1.00 91.31 70 HIS A N 1
ATOM 500 C CA . HIS A 1 70 ? -5.027 12.658 -2.390 1.00 91.31 70 HIS A CA 1
ATOM 501 C C . HIS A 1 70 ? -4.262 13.979 -2.490 1.00 91.31 70 HIS A C 1
ATOM 503 O O . HIS A 1 70 ? -4.398 14.690 -3.479 1.00 91.31 70 HIS A O 1
ATOM 509 N N . GLY A 1 71 ? -3.482 14.318 -1.462 1.00 90.06 71 GLY A N 1
ATOM 510 C CA . GLY A 1 71 ? -2.747 15.584 -1.389 1.00 90.06 71 GLY A CA 1
ATOM 511 C C . GLY A 1 71 ? -1.230 15.434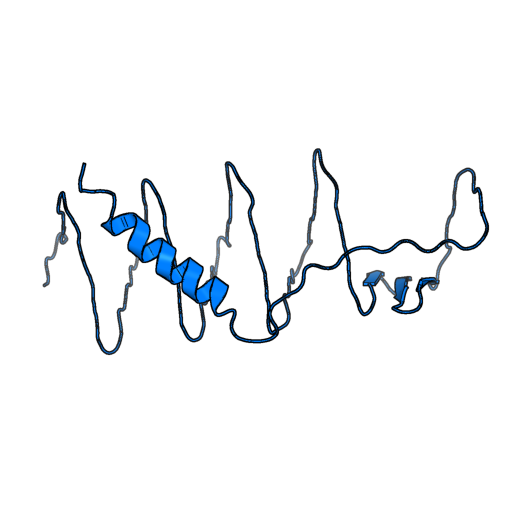 -1.378 1.00 90.06 71 GLY A C 1
ATOM 512 O O . GLY A 1 71 ? -0.542 16.447 -1.378 1.00 90.06 71 GLY A O 1
ATOM 513 N N . ASP A 1 72 ? -0.716 14.204 -1.332 1.00 94.00 72 ASP A N 1
ATOM 514 C CA . ASP A 1 72 ? 0.716 13.931 -1.201 1.00 94.00 72 ASP A CA 1
ATOM 515 C C . ASP A 1 72 ? 1.075 12.547 -1.776 1.00 94.00 72 ASP A C 1
ATOM 517 O O . ASP A 1 72 ? 0.217 11.825 -2.291 1.00 94.00 72 ASP A O 1
ATOM 521 N N . ILE A 1 73 ? 2.340 12.161 -1.678 1.00 95.44 73 ILE A N 1
ATOM 522 C CA . ILE A 1 73 ? 2.910 10.925 -2.206 1.00 95.44 73 ILE A CA 1
ATOM 523 C C . ILE A 1 73 ? 2.322 9.688 -1.511 1.00 95.44 73 ILE A C 1
ATOM 525 O O . ILE A 1 73 ? 2.189 9.629 -0.290 1.00 95.44 73 ILE A O 1
ATOM 529 N N . LEU A 1 74 ? 2.045 8.652 -2.305 1.00 96.81 74 LEU A N 1
ATOM 530 C CA . LEU A 1 74 ? 1.862 7.282 -1.830 1.00 96.81 74 LEU A CA 1
ATOM 531 C C . LEU A 1 74 ? 3.156 6.507 -2.115 1.00 96.81 74 LEU A C 1
ATOM 533 O O . LEU A 1 74 ? 3.510 6.310 -3.276 1.00 96.81 74 LEU A O 1
ATOM 537 N N . SER A 1 75 ? 3.871 6.083 -1.070 1.00 96.88 75 SER A N 1
ATOM 538 C CA . SER A 1 75 ? 5.119 5.320 -1.189 1.00 96.88 75 SER A CA 1
ATOM 539 C C . SER A 1 75 ? 4.962 3.887 -0.676 1.00 96.88 75 SER A C 1
ATOM 541 O O . SER A 1 75 ? 4.345 3.638 0.359 1.00 96.88 75 SER A O 1
ATOM 543 N N . LEU A 1 76 ? 5.541 2.934 -1.411 1.00 96.69 76 LEU A N 1
ATOM 544 C CA . LEU A 1 76 ? 5.702 1.549 -0.976 1.00 96.69 76 LEU A CA 1
ATOM 545 C C . LEU A 1 76 ? 7.163 1.156 -1.174 1.00 96.69 76 LEU A C 1
ATOM 547 O O . LEU A 1 76 ? 7.671 1.204 -2.293 1.00 96.69 76 LEU A O 1
ATOM 551 N N . THR A 1 77 ? 7.816 0.742 -0.094 1.00 96.94 77 THR A N 1
ATOM 552 C CA . THR A 1 77 ? 9.229 0.359 -0.103 1.00 96.94 77 THR A CA 1
ATOM 553 C C . THR A 1 77 ? 9.403 -0.924 0.693 1.00 96.94 77 THR A C 1
ATOM 555 O O . THR A 1 77 ? 8.865 -1.050 1.793 1.00 96.94 77 THR A O 1
ATOM 558 N N . ALA A 1 78 ? 10.180 -1.861 0.157 1.00 97.62 78 ALA A N 1
ATOM 559 C CA . ALA A 1 78 ? 10.574 -3.087 0.836 1.00 97.62 78 ALA A CA 1
ATOM 560 C C . ALA A 1 78 ? 12.089 -3.283 0.708 1.00 97.62 78 ALA A C 1
ATOM 562 O O . ALA A 1 78 ? 12.687 -2.883 -0.286 1.00 97.62 78 ALA A O 1
ATOM 563 N N . LEU A 1 79 ? 12.708 -3.899 1.721 1.00 97.75 79 LEU A N 1
ATOM 564 C CA . LEU A 1 79 ? 14.124 -4.285 1.668 1.00 97.75 79 LEU A CA 1
ATOM 565 C C . LEU A 1 79 ? 14.362 -5.467 0.714 1.00 97.75 79 LEU A C 1
ATOM 567 O O . LEU A 1 79 ? 15.428 -5.582 0.119 1.00 97.75 79 LEU A O 1
ATOM 571 N N . LYS A 1 80 ? 13.379 -6.366 0.632 1.00 97.56 80 LYS A N 1
ATOM 572 C CA . LYS A 1 80 ? 13.367 -7.515 -0.276 1.00 97.56 80 LYS A CA 1
ATOM 573 C C . LYS A 1 80 ? 12.427 -7.199 -1.442 1.00 97.56 80 LYS A C 1
ATOM 575 O O . LYS A 1 80 ? 12.444 -6.094 -1.973 1.00 97.56 80 LYS A O 1
ATOM 580 N N . ASP A 1 81 ? 11.572 -8.142 -1.799 1.00 97.00 81 ASP A N 1
ATOM 581 C CA . ASP A 1 81 ? 10.738 -8.042 -2.983 1.00 97.00 81 ASP A CA 1
ATOM 582 C C . ASP A 1 81 ? 9.438 -7.274 -2.726 1.00 97.00 81 ASP A C 1
ATOM 584 O O . ASP A 1 81 ? 8.825 -7.369 -1.658 1.00 97.00 81 ASP A O 1
ATOM 588 N N . ILE A 1 82 ? 8.978 -6.567 -3.758 1.00 97.62 82 ILE A N 1
ATOM 589 C CA . ILE A 1 82 ? 7.598 -6.095 -3.880 1.00 97.62 82 ILE A CA 1
ATOM 590 C C . ILE A 1 82 ? 6.926 -6.958 -4.947 1.00 97.62 82 ILE A C 1
ATOM 592 O O . ILE A 1 82 ? 7.369 -6.991 -6.092 1.00 97.62 82 ILE A O 1
ATOM 596 N N . THR A 1 83 ? 5.849 -7.651 -4.576 1.00 97.44 83 THR A N 1
ATOM 597 C CA . THR A 1 83 ? 5.064 -8.483 -5.499 1.00 97.44 83 THR A CA 1
ATOM 598 C C . THR A 1 83 ? 3.685 -7.868 -5.703 1.00 97.44 83 THR A C 1
ATOM 600 O O . THR A 1 83 ? 2.941 -7.676 -4.743 1.00 97.44 83 THR A O 1
ATOM 603 N N . VAL A 1 84 ? 3.335 -7.582 -6.958 1.00 96.69 84 VAL A N 1
ATOM 604 C CA . VAL A 1 84 ? 2.008 -7.097 -7.361 1.00 96.69 84 VAL A CA 1
ATOM 605 C C . VAL A 1 84 ? 1.460 -8.055 -8.408 1.00 96.69 84 VAL A C 1
ATOM 607 O O . VAL A 1 84 ? 2.078 -8.258 -9.450 1.00 96.69 84 VAL A O 1
ATOM 610 N N . GLN A 1 85 ? 0.325 -8.685 -8.116 1.00 96.31 85 GLN A N 1
ATOM 611 C CA . GLN A 1 85 ? -0.236 -9.754 -8.939 1.00 96.31 85 GLN A CA 1
ATOM 612 C C . GLN A 1 85 ? -1.747 -9.594 -9.069 1.00 96.31 85 GLN A C 1
ATOM 614 O O . GLN A 1 85 ? -2.437 -9.283 -8.100 1.00 96.31 85 GLN A O 1
ATOM 619 N N . SER A 1 86 ? -2.250 -9.865 -10.270 1.00 96.31 86 SER A N 1
ATOM 620 C CA . SER A 1 86 ? -3.671 -10.045 -10.549 1.00 96.31 86 SER A CA 1
ATOM 621 C C . SER A 1 86 ? -3.861 -11.451 -11.109 1.00 96.31 86 SER A C 1
ATOM 623 O O . SER A 1 86 ? -3.207 -11.816 -12.080 1.00 96.31 86 SER A O 1
ATOM 625 N N . THR A 1 87 ? -4.691 -12.272 -10.464 1.00 97.00 87 THR A N 1
ATOM 626 C CA . THR A 1 87 ? -4.853 -13.697 -10.818 1.00 97.00 87 THR A CA 1
ATOM 627 C C . THR A 1 87 ? -5.859 -13.926 -11.939 1.00 97.00 87 THR A C 1
ATOM 629 O O . THR A 1 87 ? -5.761 -14.910 -12.663 1.00 97.00 87 THR A O 1
ATOM 632 N N . GLN A 1 88 ? -6.845 -13.041 -12.058 1.00 96.56 88 GLN A N 1
ATOM 633 C CA . GLN A 1 88 ? -7.945 -13.152 -13.021 1.00 96.56 88 GLN A CA 1
ATOM 634 C C . GLN A 1 88 ? -8.273 -11.819 -13.707 1.00 96.56 88 GLN A C 1
ATOM 636 O O . GLN A 1 88 ? -9.115 -11.787 -14.597 1.00 96.56 88 GLN A O 1
ATOM 641 N N . GLY A 1 89 ? -7.658 -10.719 -13.265 1.00 95.56 89 GLY A N 1
ATOM 642 C CA . GLY A 1 89 ? -7.928 -9.377 -13.770 1.00 95.56 89 GLY A CA 1
ATOM 643 C C . GLY A 1 89 ? -6.713 -8.768 -14.460 1.00 95.56 89 GLY A C 1
ATOM 644 O O . GLY A 1 89 ? -5.829 -9.469 -14.947 1.00 95.56 89 GLY A O 1
ATOM 645 N N . HIS A 1 90 ? -6.651 -7.439 -14.452 1.00 94.88 90 HIS A N 1
ATOM 646 C CA . HIS A 1 90 ? -5.575 -6.670 -15.069 1.00 94.88 90 HIS A CA 1
ATOM 647 C C . HIS A 1 90 ? -4.754 -5.901 -14.029 1.00 94.88 90 HIS A C 1
ATOM 649 O O . HIS A 1 90 ? -5.223 -5.620 -12.925 1.00 94.88 90 HIS A O 1
ATOM 655 N N . LEU A 1 91 ? -3.514 -5.569 -14.388 1.00 95.25 91 LEU A N 1
ATOM 656 C CA . LEU A 1 91 ? -2.701 -4.582 -13.680 1.00 95.25 91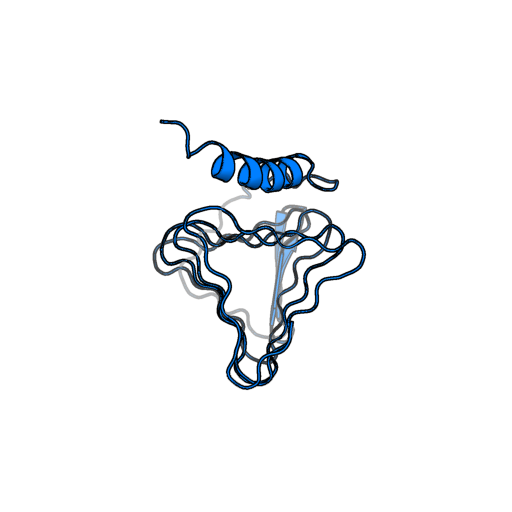 LEU A CA 1
ATOM 657 C C . LEU A 1 91 ? -2.684 -3.305 -14.517 1.00 95.25 91 LEU A C 1
ATOM 659 O O . LEU A 1 91 ? -2.350 -3.348 -15.698 1.00 95.25 91 LEU A O 1
ATOM 663 N N . GLN A 1 92 ? -3.045 -2.179 -13.907 1.00 93.94 92 GLN A N 1
ATOM 664 C CA . GLN A 1 92 ? -3.104 -0.883 -14.573 1.00 93.94 92 GLN A CA 1
ATOM 665 C C . GLN A 1 92 ? -2.263 0.130 -13.808 1.00 93.94 92 GLN A C 1
ATOM 667 O O . GLN A 1 92 ? -2.487 0.373 -12.624 1.00 93.94 92 GLN A O 1
ATOM 672 N N . LEU A 1 93 ? -1.297 0.719 -14.508 1.00 93.75 93 LEU A N 1
ATOM 673 C CA . LEU A 1 93 ? -0.439 1.785 -14.010 1.00 93.75 93 LEU A CA 1
ATOM 674 C C . LEU A 1 93 ? -0.636 2.988 -14.925 1.00 93.75 93 LEU A C 1
ATOM 676 O O . LEU A 1 93 ? -0.320 2.929 -16.110 1.00 93.75 93 LEU A O 1
ATOM 680 N N . THR A 1 94 ? -1.183 4.067 -14.380 1.00 92.50 94 THR A N 1
ATOM 681 C CA . THR A 1 94 ? -1.481 5.296 -15.121 1.00 92.50 94 THR A CA 1
ATOM 682 C C . THR A 1 94 ? -0.903 6.481 -14.372 1.00 92.50 94 THR A C 1
ATOM 684 O O . THR A 1 94 ? -1.121 6.614 -13.168 1.00 92.50 94 THR A O 1
ATOM 687 N N . ALA A 1 95 ? -0.196 7.360 -15.074 1.00 93.25 95 ALA A N 1
ATOM 688 C CA . ALA A 1 95 ? 0.382 8.557 -14.484 1.00 93.25 95 ALA A CA 1
ATOM 689 C C . ALA A 1 95 ? 0.345 9.719 -15.474 1.00 93.25 95 ALA A C 1
ATOM 691 O O . ALA A 1 95 ? 0.630 9.547 -16.654 1.00 93.25 95 ALA A O 1
ATOM 692 N N . LYS A 1 96 ? 0.052 10.922 -14.969 1.00 92.25 96 LYS A N 1
ATOM 693 C CA . LYS A 1 96 ? 0.052 12.152 -15.775 1.00 92.25 96 LYS A CA 1
ATOM 694 C C . LYS A 1 96 ? 1.458 12.567 -16.207 1.00 92.25 96 LYS A C 1
ATOM 696 O O . LYS A 1 96 ? 1.664 13.024 -17.323 1.00 92.25 96 LYS A O 1
ATOM 701 N N . ASN A 1 97 ? 2.419 12.421 -15.296 1.00 93.31 97 ASN A N 1
ATOM 702 C CA . ASN A 1 97 ? 3.772 12.958 -15.452 1.00 93.31 97 ASN A CA 1
ATOM 703 C C . ASN A 1 97 ? 4.798 11.887 -15.867 1.00 93.31 97 ASN A C 1
ATOM 705 O O . ASN A 1 97 ? 6.004 12.094 -15.729 1.00 93.31 97 ASN A O 1
ATOM 709 N N . GLY A 1 98 ? 4.313 10.761 -16.390 1.00 93.69 98 GLY A N 1
ATOM 710 C CA . GLY A 1 98 ? 5.129 9.649 -16.855 1.00 93.69 98 GLY A CA 1
ATOM 711 C C . GLY A 1 98 ? 5.285 8.507 -15.852 1.00 93.69 98 GLY A C 1
ATOM 712 O O . GLY A 1 98 ? 4.946 8.621 -14.674 1.00 93.69 98 GLY A O 1
ATOM 713 N N . ILE A 1 99 ? 5.795 7.387 -16.358 1.00 96.81 99 ILE A N 1
ATOM 714 C CA . ILE A 1 99 ? 6.036 6.139 -15.621 1.00 96.81 99 ILE A CA 1
ATOM 715 C C . ILE A 1 99 ? 7.465 5.692 -15.918 1.00 96.81 99 ILE A C 1
ATOM 717 O O . ILE A 1 99 ? 7.883 5.722 -17.073 1.00 96.81 99 ILE A O 1
ATOM 721 N N . THR A 1 100 ? 8.197 5.244 -14.897 1.00 97.19 100 THR A N 1
ATOM 722 C CA . THR A 1 100 ? 9.553 4.700 -15.049 1.00 97.19 100 THR A CA 1
ATOM 723 C C . THR A 1 100 ? 9.637 3.330 -14.390 1.00 97.19 100 THR A C 1
ATOM 725 O O . THR A 1 100 ? 9.367 3.196 -13.199 1.00 97.19 100 THR A O 1
ATOM 728 N N . LEU A 1 101 ? 10.058 2.326 -15.155 1.00 96.81 101 LEU A N 1
ATOM 729 C CA . LEU A 1 101 ? 10.354 0.974 -14.690 1.00 96.81 101 LEU A CA 1
ATOM 730 C C . LEU A 1 101 ? 11.853 0.740 -14.877 1.00 96.81 101 LEU A C 1
ATOM 732 O O . LEU A 1 101 ? 12.307 0.612 -16.009 1.00 96.81 101 LEU A O 1
ATOM 736 N N . GLY A 1 102 ? 12.630 0.739 -13.794 1.00 95.12 102 GLY A N 1
ATOM 737 C CA . GLY A 1 102 ? 14.093 0.658 -13.846 1.00 95.12 102 GLY A CA 1
ATOM 738 C C . GLY A 1 102 ? 14.656 -0.551 -13.102 1.00 95.12 102 GLY A C 1
ATOM 739 O O . GLY A 1 102 ? 14.143 -0.932 -12.054 1.00 95.12 102 GLY A O 1
ATOM 740 N N . CYS A 1 103 ? 15.732 -1.136 -13.626 1.00 94.81 103 CYS A N 1
ATOM 741 C CA . CYS A 1 103 ? 16.464 -2.237 -13.007 1.00 94.81 103 CYS A CA 1
ATOM 742 C C . CYS A 1 103 ? 17.931 -2.230 -13.460 1.00 94.81 103 CYS A C 1
ATOM 744 O O . CYS A 1 103 ? 18.207 -2.271 -14.657 1.00 94.81 103 CYS A O 1
ATOM 746 N N . GLY A 1 104 ? 18.884 -2.181 -12.520 1.00 91.44 104 GLY A N 1
ATOM 747 C CA . GLY A 1 104 ? 20.312 -2.379 -12.824 1.00 91.44 104 GLY A CA 1
ATOM 748 C C . GLY A 1 104 ? 20.895 -1.452 -13.905 1.00 91.44 104 GLY A C 1
ATOM 749 O O . GLY A 1 104 ? 21.788 -1.862 -14.637 1.00 91.44 104 GLY A O 1
ATOM 750 N N . GLY A 1 105 ? 20.368 -0.230 -14.051 1.00 91.44 105 GLY A N 1
ATOM 751 C CA . GLY A 1 105 ? 20.769 0.726 -15.094 1.00 91.44 105 GLY A CA 1
ATOM 752 C C . GLY A 1 105 ? 19.996 0.619 -16.416 1.00 91.44 105 GLY A C 1
ATOM 753 O O . GLY A 1 105 ? 20.078 1.535 -17.230 1.00 91.44 105 GLY A O 1
ATOM 754 N N . ALA A 1 106 ? 19.210 -0.439 -16.625 1.00 96.81 106 ALA A N 1
ATOM 755 C CA . ALA A 1 106 ? 18.215 -0.506 -17.694 1.00 96.81 106 ALA A CA 1
ATOM 756 C C . ALA A 1 106 ? 16.882 0.101 -17.235 1.00 96.81 106 ALA A C 1
ATOM 758 O O . ALA A 1 106 ? 16.547 0.046 -16.049 1.00 96.81 106 ALA A O 1
ATOM 759 N N . TYR A 1 107 ? 16.113 0.678 -18.158 1.00 96.56 107 TYR A N 1
ATOM 760 C CA . TYR A 1 107 ? 14.786 1.202 -17.858 1.00 96.56 107 TYR A CA 1
ATOM 761 C C . TYR A 1 107 ? 13.850 1.257 -19.066 1.00 96.56 107 TYR A C 1
ATOM 763 O O . TYR A 1 107 ? 14.270 1.378 -20.217 1.00 96.56 107 TYR A O 1
ATOM 771 N N . ILE A 1 108 ? 12.556 1.238 -18.754 1.00 97.25 108 ILE A N 1
ATOM 772 C CA . ILE A 1 108 ? 11.457 1.612 -19.639 1.00 97.25 108 ILE A CA 1
ATOM 773 C C . ILE A 1 108 ? 10.832 2.885 -19.069 1.00 97.25 108 ILE A C 1
ATOM 775 O O . ILE A 1 108 ? 10.471 2.919 -17.890 1.00 97.25 108 ILE A O 1
ATOM 779 N N . ARG A 1 109 ? 10.709 3.934 -19.882 1.00 96.69 109 ARG A N 1
ATOM 780 C CA . ARG A 1 109 ? 10.125 5.212 -19.467 1.00 96.69 109 ARG A CA 1
ATOM 781 C C . ARG A 1 109 ? 9.043 5.656 -20.441 1.00 96.69 109 ARG A C 1
ATOM 783 O O . ARG A 1 109 ? 9.284 5.715 -21.639 1.00 96.69 109 ARG A O 1
ATOM 790 N N . LEU A 1 110 ? 7.879 6.005 -19.902 1.00 96.19 110 LEU A N 1
ATOM 791 C CA . LEU A 1 110 ? 6.795 6.677 -20.616 1.00 96.19 110 LEU A CA 1
ATOM 792 C C . LEU A 1 110 ? 6.802 8.152 -20.222 1.00 96.19 110 LEU A C 1
ATOM 794 O O . LEU A 1 110 ? 6.745 8.463 -19.029 1.00 96.19 110 LEU A O 1
ATOM 798 N N . THR A 1 111 ? 6.904 9.054 -21.194 1.00 94.38 111 THR A N 1
ATOM 799 C CA . THR A 1 111 ? 6.934 10.503 -20.946 1.00 94.38 111 THR A CA 1
ATOM 800 C C . THR A 1 111 ? 5.538 11.125 -21.074 1.00 94.38 111 THR A C 1
ATOM 802 O O . THR A 1 111 ? 4.667 10.560 -21.737 1.00 94.38 111 THR A O 1
ATOM 805 N N . PRO A 1 112 ? 5.301 12.312 -20.482 1.00 92.19 112 PRO A N 1
ATOM 806 C CA . PRO A 1 112 ? 4.043 13.047 -20.664 1.00 92.19 112 PRO A CA 1
ATOM 807 C C . PRO A 1 112 ? 3.721 13.381 -22.128 1.00 92.19 112 PRO A C 1
ATOM 809 O O . PRO A 1 112 ? 2.568 13.629 -22.459 1.00 92.19 112 PRO A O 1
ATOM 812 N N . GLN A 1 113 ? 4.737 13.420 -22.995 1.00 90.25 113 GLN A N 1
ATOM 813 C CA . GLN A 1 113 ? 4.613 13.706 -24.424 1.00 90.25 113 GLN A CA 1
ATOM 814 C C . GLN A 1 113 ? 4.264 12.461 -25.259 1.00 90.25 113 GLN A C 1
ATOM 816 O O . GLN A 1 113 ? 4.169 12.565 -26.478 1.00 90.25 113 GLN A O 1
ATOM 821 N N . GLY A 1 114 ? 4.086 11.295 -24.627 1.00 87.94 114 GLY A N 1
ATOM 822 C CA . GLY A 1 114 ? 3.770 10.038 -25.312 1.00 87.94 114 GLY A CA 1
ATOM 823 C C . GLY A 1 114 ? 4.990 9.291 -25.859 1.00 87.94 114 GLY A C 1
ATOM 824 O O . GLY A 1 114 ? 4.834 8.340 -26.618 1.00 87.94 114 GLY A O 1
ATOM 825 N N . GLU A 1 115 ? 6.208 9.689 -25.483 1.00 92.75 115 GLU A N 1
ATOM 826 C CA . GLU A 1 115 ? 7.425 8.979 -25.882 1.00 92.75 115 GLU A CA 1
ATOM 827 C C . GLU A 1 115 ? 7.619 7.724 -25.021 1.00 92.75 115 GLU A C 1
ATOM 829 O O . GLU A 1 115 ? 7.537 7.783 -23.789 1.00 92.75 115 GLU A O 1
ATOM 834 N N . VAL A 1 116 ? 7.923 6.598 -25.671 1.00 95.06 116 VAL A N 1
ATOM 835 C CA . VAL A 1 116 ? 8.309 5.343 -25.015 1.00 95.06 116 VAL A CA 1
ATOM 836 C C . VAL A 1 116 ? 9.807 5.130 -25.212 1.00 95.06 116 VAL A C 1
ATOM 838 O O . VAL A 1 116 ? 10.269 4.892 -26.324 1.00 95.06 116 VAL A O 1
ATOM 841 N N . GLN A 1 117 ? 10.565 5.193 -24.121 1.00 95.00 117 GLN A N 1
ATOM 842 C CA . GLN A 1 117 ? 12.014 4.991 -24.109 1.00 95.00 117 GLN A CA 1
ATOM 843 C C . GLN A 1 117 ? 12.338 3.619 -23.521 1.00 95.00 117 GLN A C 1
ATOM 845 O O . GLN A 1 117 ? 11.913 3.312 -22.407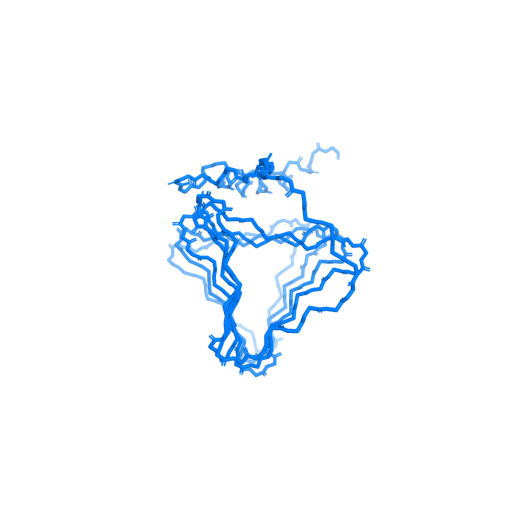 1.00 95.00 117 GLN A O 1
ATOM 850 N N . ILE A 1 118 ? 13.113 2.811 -24.244 1.00 96.19 118 ILE A N 1
ATOM 851 C CA . ILE A 1 118 ? 13.614 1.507 -23.788 1.00 96.19 118 ILE A CA 1
ATOM 852 C C . ILE A 1 118 ? 15.138 1.554 -23.876 1.00 96.19 118 ILE A C 1
ATOM 854 O O . ILE A 1 118 ? 15.700 1.456 -24.964 1.00 96.19 118 ILE A O 1
ATOM 858 N N . HIS A 1 119 ? 15.809 1.731 -22.740 1.00 94.19 119 HIS A N 1
ATOM 859 C CA . HIS A 1 119 ? 17.258 1.927 -22.681 1.00 94.19 119 HIS A CA 1
ATOM 860 C C . HIS A 1 119 ? 17.918 0.934 -21.724 1.00 94.19 119 HIS A C 1
ATOM 862 O O . HIS A 1 119 ? 17.357 0.563 -20.695 1.00 94.19 119 HIS A O 1
ATOM 868 N N . GLY A 1 120 ? 19.150 0.537 -22.030 1.00 94.69 120 GLY A N 1
ATOM 869 C CA . GLY A 1 120 ? 19.978 -0.248 -21.124 1.00 94.69 120 GLY A CA 1
ATOM 870 C C . GLY A 1 120 ? 21.420 -0.358 -21.617 1.00 94.69 120 GLY A C 1
ATOM 871 O O . GLY A 1 120 ? 21.664 -0.214 -22.812 1.00 94.69 120 GLY A O 1
ATOM 872 N N . PRO A 1 121 ? 22.383 -0.607 -20.714 1.00 94.56 121 PRO A N 1
ATOM 873 C CA . PRO A 1 121 ? 23.795 -0.758 -21.074 1.00 94.56 121 PRO A CA 1
ATOM 874 C C . PRO A 1 121 ? 24.116 -2.107 -21.743 1.00 94.56 121 PRO A C 1
ATOM 876 O O . PRO A 1 121 ? 25.210 -2.283 -22.272 1.00 94.56 121 PRO A O 1
ATOM 879 N N . GLY A 1 122 ? 23.195 -3.074 -21.679 1.00 94.44 122 GLY A N 1
ATOM 880 C CA . GLY A 1 122 ? 23.342 -4.412 -22.254 1.00 94.44 122 GLY A CA 1
ATOM 881 C C . GLY A 1 122 ? 22.482 -4.638 -23.500 1.00 94.44 122 GLY A C 1
ATOM 882 O O . GLY A 1 122 ? 21.956 -3.708 -24.105 1.00 94.44 122 GLY A O 1
ATOM 883 N N . VAL A 1 123 ? 22.318 -5.909 -23.875 1.00 94.81 123 VAL A N 1
ATOM 884 C CA . VAL A 1 123 ? 21.517 -6.316 -25.039 1.00 94.81 123 VAL A CA 1
ATOM 885 C C . VAL A 1 123 ? 20.020 -6.163 -24.755 1.00 94.81 123 VAL A C 1
ATOM 887 O O . VAL A 1 123 ? 19.507 -6.726 -23.790 1.00 94.81 123 VAL A O 1
ATOM 890 N N . ILE A 1 124 ? 19.301 -5.486 -25.653 1.00 94.38 124 ILE A N 1
ATOM 891 C CA . ILE A 1 124 ? 17.834 -5.513 -25.712 1.00 94.38 124 ILE A CA 1
ATOM 892 C C . ILE A 1 124 ? 17.428 -6.704 -26.593 1.00 94.38 124 ILE A C 1
ATOM 894 O O . ILE A 1 124 ? 17.568 -6.659 -27.813 1.00 94.38 124 ILE A O 1
ATOM 898 N N . SER A 1 125 ? 16.970 -7.805 -25.986 1.00 93.69 125 SER A N 1
ATOM 899 C CA . SER A 1 125 ? 16.556 -9.009 -26.722 1.00 93.69 125 SER A CA 1
ATOM 900 C C . SER A 1 125 ? 15.058 -8.978 -27.025 1.00 93.69 125 SER A C 1
ATOM 902 O O . SER A 1 125 ? 14.236 -9.188 -26.137 1.00 93.69 125 SER A O 1
ATOM 904 N N . LEU A 1 126 ? 14.712 -8.742 -28.290 1.00 93.31 126 LEU A N 1
ATOM 905 C CA . LEU A 1 126 ? 13.344 -8.797 -28.807 1.00 93.31 126 LEU A CA 1
ATOM 906 C C . LEU A 1 126 ? 13.185 -10.090 -29.614 1.00 93.31 126 LEU A C 1
ATOM 908 O O . LEU A 1 126 ? 13.913 -10.314 -30.579 1.00 93.31 126 LEU A O 1
ATOM 912 N N . LYS A 1 127 ? 12.282 -10.975 -29.186 1.00 92.31 127 LYS A N 1
ATOM 913 C CA . LYS A 1 127 ? 12.006 -12.257 -29.848 1.00 92.31 127 LYS A CA 1
ATOM 914 C C . LYS A 1 127 ? 10.511 -12.365 -30.128 1.00 92.31 127 LYS A C 1
ATOM 916 O O . LYS A 1 127 ? 9.716 -12.209 -29.205 1.00 92.31 127 LYS A O 1
ATOM 921 N N . GLY A 1 128 ? 10.146 -12.669 -31.371 1.00 93.25 128 GLY A N 1
ATOM 922 C CA . GLY A 1 128 ? 8.755 -12.806 -31.810 1.00 93.25 128 GLY A CA 1
ATOM 923 C C . GLY A 1 128 ? 8.517 -12.170 -33.179 1.00 93.25 128 GLY A C 1
ATOM 924 O O . GLY A 1 128 ? 9.458 -11.745 -33.846 1.00 93.25 128 GLY A O 1
ATOM 925 N N . GLN A 1 129 ? 7.254 -12.123 -33.603 1.00 91.50 129 GLN A N 1
ATOM 926 C CA . GLN A 1 129 ? 6.827 -11.289 -34.728 1.00 91.50 129 GLN A CA 1
ATOM 927 C C . GLN A 1 129 ? 6.583 -9.864 -34.229 1.00 91.50 129 GLN A C 1
ATOM 929 O O . GLN A 1 129 ? 6.032 -9.670 -33.146 1.00 91.50 129 GLN A O 1
ATOM 934 N N . HIS A 1 130 ? 6.983 -8.877 -35.024 1.00 89.81 130 HIS A N 1
ATOM 935 C CA . HIS A 1 130 ? 6.821 -7.465 -34.703 1.00 89.81 130 HIS A CA 1
ATOM 936 C C . HIS A 1 130 ? 6.057 -6.787 -35.840 1.00 89.81 130 HIS A C 1
ATOM 938 O O . HIS A 1 130 ? 6.543 -6.760 -36.968 1.00 89.81 130 HIS A O 1
ATOM 944 N N . ASP A 1 131 ? 4.873 -6.260 -35.535 1.00 90.50 131 ASP A N 1
ATOM 945 C CA . ASP A 1 131 ? 4.092 -5.410 -36.433 1.00 90.50 131 ASP A CA 1
ATOM 946 C C . ASP A 1 131 ? 4.204 -3.964 -35.941 1.00 90.50 131 ASP A C 1
ATOM 948 O O . ASP A 1 131 ? 3.675 -3.608 -34.887 1.00 90.50 131 ASP A O 1
ATOM 952 N N . LEU A 1 132 ? 4.986 -3.154 -36.653 1.00 88.94 132 LEU A N 1
ATOM 953 C CA . LEU A 1 132 ? 5.248 -1.761 -36.305 1.00 88.94 132 LEU A CA 1
ATOM 954 C C . LEU A 1 132 ? 4.377 -0.866 -37.187 1.00 88.94 132 LEU A C 1
ATOM 956 O O . LEU A 1 132 ? 4.722 -0.576 -38.332 1.00 88.94 132 LEU A O 1
ATOM 960 N N . GLN A 1 133 ? 3.240 -0.445 -36.641 1.00 89.62 133 GLN A N 1
ATOM 961 C CA . GLN A 1 133 ? 2.304 0.459 -37.305 1.00 89.62 133 GLN A CA 1
ATOM 962 C C . GLN A 1 133 ? 2.657 1.931 -37.034 1.00 89.62 133 GLN A C 1
ATOM 964 O O . GLN A 1 133 ? 3.537 2.249 -36.232 1.00 89.62 133 GLN A O 1
ATOM 969 N N . GLY A 1 134 ? 1.974 2.844 -37.730 1.00 87.12 134 GLY A N 1
ATOM 970 C CA . GLY A 1 134 ? 2.124 4.283 -37.507 1.00 87.12 134 GLY A CA 1
ATOM 971 C C . GLY A 1 134 ? 1.718 4.719 -36.089 1.00 87.12 134 GLY A C 1
ATOM 972 O O . GLY A 1 134 ? 1.060 3.967 -35.368 1.00 87.12 134 GLY A O 1
ATOM 973 N N . PRO A 1 135 ? 2.091 5.942 -35.675 1.00 84.88 135 PRO A N 1
ATOM 974 C CA . PRO A 1 135 ? 1.782 6.446 -34.342 1.00 84.88 135 PRO A CA 1
ATOM 975 C C . PRO A 1 135 ? 0.269 6.582 -34.126 1.00 84.88 135 PRO A C 1
ATOM 977 O O . PRO A 1 135 ? -0.449 7.118 -34.971 1.00 84.88 135 PRO A O 1
ATOM 980 N N . VAL A 1 136 ? -0.194 6.143 -32.958 1.00 86.69 136 VAL A N 1
ATOM 981 C CA . VAL A 1 136 ? -1.577 6.263 -32.482 1.00 86.69 136 VAL A CA 1
ATOM 982 C C . VAL A 1 136 ? -1.567 6.816 -31.057 1.00 86.69 136 VAL A C 1
ATOM 984 O O . VAL A 1 136 ? -0.602 6.619 -30.320 1.00 86.69 136 VAL A O 1
ATOM 987 N N . SER A 1 137 ? -2.625 7.531 -30.679 1.00 82.25 137 SER A N 1
ATOM 988 C CA . SER A 1 137 ? -2.807 8.083 -29.336 1.00 82.25 137 SER A CA 1
ATOM 989 C C . SER A 1 137 ? -4.126 7.588 -28.754 1.00 82.25 137 SER A C 1
ATOM 991 O O . SER A 1 137 ? -5.137 7.568 -29.455 1.00 82.25 137 SER A O 1
ATOM 993 N N . GLU A 1 138 ? -4.114 7.213 -27.479 1.00 80.75 138 GLU A N 1
ATOM 994 C CA . GLU A 1 138 ? -5.288 6.786 -26.720 1.00 80.75 138 GLU A CA 1
ATOM 995 C C . GLU A 1 138 ? -5.280 7.486 -25.355 1.00 80.75 138 GLU A C 1
ATOM 997 O O . GLU A 1 138 ? -4.232 7.623 -24.717 1.00 80.75 138 GLU A O 1
ATOM 1002 N N . GLU A 1 139 ? -6.440 7.970 -24.911 1.00 75.44 139 GLU A N 1
ATOM 1003 C CA . GLU A 1 139 ? -6.569 8.644 -23.620 1.00 75.44 139 GLU A CA 1
ATOM 1004 C C . GLU A 1 139 ? -6.874 7.641 -22.506 1.00 75.44 139 GLU A C 1
ATOM 1006 O O . GLU A 1 139 ? -7.879 6.933 -22.533 1.00 75.44 139 GLU A O 1
ATOM 1011 N N . PHE A 1 140 ? -6.036 7.640 -21.468 1.00 76.69 140 PHE A N 1
ATOM 1012 C CA . PHE A 1 140 ? -6.294 6.899 -20.236 1.00 76.69 140 PHE A CA 1
ATOM 1013 C C . PHE A 1 140 ? -6.860 7.858 -19.181 1.00 76.69 140 PHE A C 1
ATOM 1015 O O . PHE A 1 140 ? -6.103 8.682 -18.654 1.00 76.69 140 PHE A O 1
ATOM 1022 N N . PRO A 1 141 ? -8.162 7.785 -18.842 1.00 73.44 141 PRO A N 1
ATOM 1023 C CA . PRO A 1 141 ? -8.751 8.696 -17.872 1.00 73.44 141 PRO A CA 1
ATOM 1024 C C . PRO A 1 141 ? -8.129 8.463 -16.492 1.00 73.44 141 PRO A C 1
ATOM 1026 O O . PRO A 1 141 ? -8.223 7.377 -15.918 1.00 73.44 141 PRO A O 1
ATOM 1029 N N . LEU A 1 142 ? -7.486 9.499 -15.955 1.00 76.38 142 LEU A N 1
ATOM 1030 C CA . LEU A 1 142 ? -6.996 9.507 -14.582 1.00 76.38 142 LEU A CA 1
ATOM 1031 C C . LEU A 1 142 ? -8.146 9.871 -13.634 1.00 76.38 142 LEU A C 1
ATOM 1033 O O . LEU A 1 142 ? -8.915 10.783 -13.943 1.00 76.38 142 LEU A O 1
ATOM 1037 N N . PRO A 1 143 ? -8.264 9.217 -12.466 1.00 68.19 143 PRO A N 1
ATOM 1038 C CA . PRO A 1 143 ? -9.232 9.635 -11.464 1.00 68.19 143 PRO A CA 1
ATOM 1039 C C . PRO A 1 143 ? -8.893 11.048 -10.970 1.00 68.19 143 PRO A C 1
ATOM 1041 O O . PRO A 1 143 ? -7.753 11.333 -10.597 1.00 68.19 143 PRO A O 1
ATOM 1044 N N . GLU A 1 144 ? -9.886 11.937 -10.951 1.00 70.62 144 GLU A N 1
ATOM 1045 C CA . GLU A 1 144 ? -9.728 13.270 -10.372 1.00 70.62 144 GLU A CA 1
ATOM 1046 C C . GLU A 1 144 ? -9.592 13.160 -8.850 1.00 70.62 144 GLU A C 1
ATOM 1048 O O . GLU A 1 144 ? -10.555 12.872 -8.134 1.00 70.62 144 GLU A O 1
ATOM 1053 N N . LEU A 1 145 ? -8.376 13.390 -8.349 1.00 72.38 145 LEU A N 1
ATOM 1054 C CA . LEU A 1 145 ? -8.125 13.474 -6.916 1.00 72.38 145 LEU A CA 1
ATOM 1055 C C . LEU A 1 145 ? -8.410 14.909 -6.424 1.00 72.38 145 LEU A C 1
ATOM 1057 O O . LEU A 1 145 ? -7.910 15.873 -7.008 1.00 72.38 145 LEU A O 1
ATOM 1061 N N . PRO A 1 146 ? -9.201 15.104 -5.355 1.00 66.81 146 PRO A N 1
ATOM 1062 C CA . PRO A 1 146 ? -9.447 16.415 -4.764 1.00 66.81 146 PRO A CA 1
ATOM 1063 C C . PRO A 1 146 ? -8.156 17.091 -4.275 1.00 66.81 146 PRO A C 1
ATOM 1065 O O . PRO A 1 146 ? -7.510 16.626 -3.342 1.00 66.81 146 PRO A O 1
ATOM 1068 N N . ALA A 1 147 ? -7.856 18.272 -4.825 1.00 56.91 147 ALA A N 1
ATOM 1069 C CA . ALA A 1 147 ? -6.667 19.088 -4.524 1.00 56.91 147 ALA A CA 1
ATOM 1070 C C . ALA A 1 147 ? -6.637 19.739 -3.118 1.00 56.91 147 ALA A C 1
ATOM 1072 O O . ALA A 1 147 ? -5.748 20.520 -2.794 1.00 56.91 147 ALA A O 1
ATOM 1073 N N . SER A 1 148 ? -7.627 19.462 -2.269 1.00 60.19 148 SER A N 1
ATOM 1074 C CA . SER A 1 148 ? -7.691 19.921 -0.877 1.00 60.19 148 SER A CA 1
ATOM 1075 C C . SER A 1 148 ? -8.307 18.819 -0.027 1.00 60.19 148 SER A C 1
ATOM 1077 O O . SER A 1 148 ? -8.995 17.960 -0.578 1.00 60.19 148 SER A O 1
ATOM 1079 N N . VAL A 1 149 ? -8.080 18.848 1.299 1.00 60.72 149 VAL A N 1
ATOM 1080 C CA . VAL A 1 149 ? -8.674 17.916 2.278 1.00 60.72 149 VAL A CA 1
ATOM 1081 C C . VAL A 1 149 ? -10.081 17.542 1.827 1.00 60.72 149 VAL A C 1
ATOM 1083 O O . VAL A 1 149 ? -10.984 18.382 1.877 1.00 60.72 149 VAL A O 1
ATOM 1086 N N . CYS A 1 150 ? -10.236 16.313 1.323 1.00 66.69 150 CYS A N 1
ATOM 1087 C CA . CYS A 1 150 ? -11.419 15.904 0.581 1.00 66.69 150 CYS A CA 1
ATOM 1088 C C . CYS A 1 150 ? -12.645 16.058 1.485 1.00 66.69 150 CYS A C 1
ATOM 1090 O O . CYS A 1 150 ? -12.946 15.192 2.309 1.00 66.69 150 CYS A O 1
ATOM 1092 N N . LYS A 1 151 ? -13.352 17.193 1.371 1.00 67.06 151 LYS A N 1
ATOM 1093 C CA . LYS A 1 151 ? -14.483 17.527 2.248 1.00 67.06 151 LYS A CA 1
ATOM 1094 C C . LYS A 1 151 ? -15.581 16.487 2.095 1.00 67.06 151 LYS A C 1
ATOM 1096 O O . LYS A 1 151 ? -16.275 16.198 3.063 1.00 67.06 151 LYS A O 1
ATOM 1101 N N . GLU A 1 152 ? -15.715 15.890 0.913 1.00 66.06 152 GLU A N 1
ATOM 1102 C CA . GLU A 1 152 ? -16.598 14.753 0.680 1.00 66.06 152 GLU A CA 1
ATOM 1103 C C . GLU A 1 152 ? -16.119 13.466 1.335 1.00 66.06 152 GLU A C 1
ATOM 1105 O O . GLU A 1 152 ? -16.945 12.764 1.898 1.00 66.06 152 GLU A O 1
ATOM 1110 N N . CYS A 1 153 ? -14.824 13.166 1.343 1.00 65.25 153 CYS A N 1
ATOM 1111 C CA . CYS A 1 153 ? -14.265 11.999 2.021 1.00 65.25 153 CYS A CA 1
ATOM 1112 C C . CYS A 1 153 ? -14.423 12.154 3.535 1.00 65.25 153 CYS A C 1
ATOM 1114 O O . CYS A 1 153 ? -14.883 11.235 4.202 1.00 65.25 153 CYS A O 1
ATOM 1116 N N . LEU A 1 154 ? -14.192 13.358 4.068 1.00 65.62 154 LEU A N 1
ATOM 1117 C CA . LEU A 1 154 ? -14.488 13.723 5.455 1.00 65.62 154 LEU A CA 1
ATOM 1118 C C . LEU A 1 154 ? -15.985 13.653 5.765 1.00 65.62 154 LEU A C 1
ATOM 1120 O O . LEU A 1 154 ? -16.374 13.153 6.818 1.00 65.62 154 LEU A O 1
ATOM 1124 N N . LYS A 1 155 ? -16.854 14.123 4.864 1.00 68.75 155 LYS A N 1
ATOM 1125 C CA . LYS A 1 155 ? -18.312 14.004 5.015 1.00 68.75 155 LYS A CA 1
ATOM 1126 C C . LYS A 1 155 ? -18.781 12.557 4.886 1.00 68.75 155 LYS A C 1
ATOM 1128 O O . LYS A 1 155 ? -19.686 12.196 5.625 1.00 68.75 155 LYS A O 1
ATOM 1133 N N . LYS A 1 156 ? -18.187 11.730 4.019 1.00 66.75 156 LYS A N 1
ATOM 1134 C CA . LYS A 1 156 ? -18.439 10.287 3.896 1.00 66.75 156 LYS A CA 1
ATOM 1135 C C . LYS A 1 156 ? -18.013 9.621 5.196 1.00 66.75 156 LYS A C 1
ATOM 1137 O O . LYS A 1 156 ? -18.882 9.100 5.882 1.00 66.75 156 LYS A O 1
ATOM 1142 N N . ALA A 1 157 ? -16.757 9.777 5.622 1.00 61.34 157 ALA A N 1
ATOM 1143 C CA . ALA A 1 157 ? -16.228 9.349 6.925 1.00 61.34 157 ALA A CA 1
ATOM 1144 C C . ALA A 1 157 ? -17.159 9.717 8.099 1.00 61.34 157 ALA A C 1
ATOM 1146 O O . ALA A 1 157 ? -17.476 8.877 8.941 1.00 61.34 157 ALA A O 1
ATOM 1147 N N . ARG A 1 158 ? -17.686 10.951 8.121 1.00 58.22 158 ARG A N 1
ATOM 1148 C CA . ARG A 1 158 ? -18.647 11.430 9.133 1.00 58.22 158 ARG A CA 1
ATOM 1149 C C . ARG A 1 158 ? -20.088 10.931 8.929 1.00 58.22 158 ARG A C 1
ATOM 1151 O O . ARG A 1 158 ? -20.803 10.756 9.911 1.00 58.22 158 ARG A O 1
ATOM 1158 N N . ARG A 1 159 ? -20.552 10.692 7.699 1.00 51.75 159 ARG A N 1
ATOM 1159 C CA . ARG A 1 159 ? -21.870 10.097 7.394 1.00 51.75 159 ARG A CA 1
ATOM 1160 C C . ARG A 1 159 ? -21.903 8.621 7.781 1.00 51.75 159 ARG A C 1
ATOM 1162 O O . ARG A 1 159 ? -22.921 8.181 8.308 1.00 51.75 159 ARG A O 1
ATOM 1169 N N . TRP A 1 160 ? -20.787 7.904 7.640 1.00 42.88 160 TRP A N 1
ATOM 1170 C CA . TRP A 1 160 ? -20.640 6.533 8.140 1.00 42.88 160 TRP A CA 1
ATOM 1171 C C . TRP A 1 160 ? -20.866 6.442 9.661 1.00 42.88 160 TRP A C 1
ATOM 1173 O O . TRP A 1 160 ? -21.412 5.445 10.118 1.00 42.88 160 TRP A O 1
ATOM 1183 N N . ARG A 1 161 ? -20.567 7.504 10.434 1.00 45.59 161 ARG A N 1
ATOM 1184 C CA . ARG A 1 161 ? -20.934 7.621 11.865 1.00 45.59 161 ARG A CA 1
ATOM 1185 C C . ARG A 1 161 ? -22.440 7.784 12.118 1.00 45.59 161 ARG A C 1
ATOM 1187 O O . ARG A 1 161 ? -22.918 7.386 13.168 1.00 45.59 161 ARG A O 1
ATOM 1194 N N . ARG A 1 162 ? -23.198 8.406 11.204 1.00 38.91 162 ARG A N 1
ATOM 1195 C CA . ARG A 1 162 ? -24.644 8.667 11.390 1.00 38.91 162 ARG A CA 1
ATOM 1196 C C . ARG A 1 162 ? -25.529 7.509 10.931 1.00 38.91 162 ARG A C 1
ATOM 1198 O O . ARG A 1 162 ? -26.618 7.344 11.474 1.00 38.91 162 ARG A O 1
ATOM 1205 N N . ALA A 1 163 ? -25.074 6.710 9.966 1.00 43.50 163 ALA A N 1
ATOM 1206 C CA . ALA A 1 163 ? -25.814 5.540 9.497 1.00 43.50 163 ALA A CA 1
ATOM 1207 C C . ALA A 1 163 ? -25.916 4.431 10.565 1.00 43.50 163 ALA A C 1
ATOM 1209 O O . ALA A 1 163 ? -26.932 3.747 10.610 1.00 43.50 163 ALA A O 1
ATOM 1210 N N . SER A 1 164 ? -24.938 4.301 11.475 1.00 45.03 164 SER A N 1
ATOM 1211 C CA . SER A 1 164 ? -25.008 3.324 12.576 1.00 45.03 164 SER A CA 1
ATOM 1212 C C . SER A 1 164 ? -25.959 3.738 13.706 1.00 45.03 164 SER A C 1
ATOM 1214 O O . SER A 1 164 ? -26.522 2.870 14.359 1.00 45.03 164 SER A O 1
ATOM 1216 N N . CYS A 1 165 ? -26.198 5.038 13.920 1.00 47.75 165 CYS A N 1
ATOM 1217 C CA . CYS A 1 165 ? -27.159 5.502 14.933 1.00 47.75 165 CYS A CA 1
ATOM 1218 C C . CYS A 1 165 ? -28.617 5.502 14.442 1.00 47.75 165 CYS A C 1
ATOM 1220 O O . CYS A 1 165 ? -29.528 5.480 15.260 1.00 47.75 165 CYS A O 1
ATOM 1222 N N . ARG A 1 166 ? -28.872 5.540 13.124 1.00 41.50 166 ARG A N 1
ATOM 1223 C CA . ARG A 1 166 ? -30.243 5.567 12.567 1.00 41.50 166 ARG A CA 1
ATOM 1224 C C . ARG A 1 166 ? -30.845 4.190 12.272 1.00 41.50 166 ARG A C 1
ATOM 1226 O O . ARG A 1 166 ? -32.008 4.127 11.896 1.00 41.50 166 ARG A O 1
ATOM 1233 N N . GLY A 1 167 ? -30.092 3.107 12.462 1.00 41.31 167 GLY A N 1
ATOM 1234 C CA . GLY A 1 167 ? -30.564 1.738 12.224 1.00 41.31 167 GLY A CA 1
ATOM 1235 C C . GLY A 1 167 ? -31.418 1.120 13.340 1.00 41.31 167 GLY A C 1
ATOM 1236 O O . GLY A 1 167 ? -31.831 -0.019 13.183 1.00 41.31 167 GLY A O 1
ATOM 1237 N N . ARG A 1 168 ? -31.684 1.823 14.454 1.00 43.22 168 ARG A N 1
ATOM 1238 C CA . ARG A 1 168 ? -32.429 1.2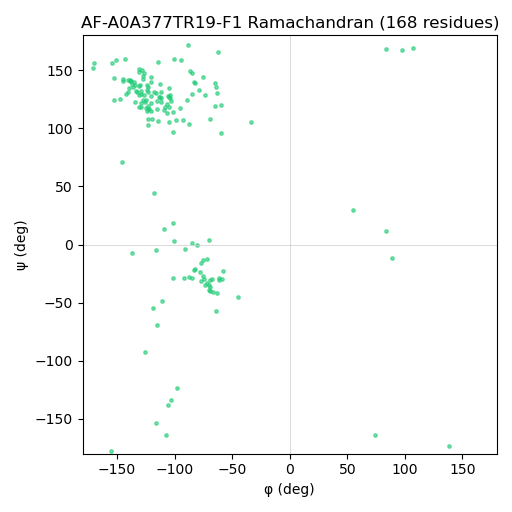90 15.617 1.00 43.22 168 ARG A CA 1
ATOM 1239 C C . ARG A 1 168 ? -33.735 2.055 15.885 1.00 43.22 168 ARG A C 1
ATOM 1241 O O . ARG A 1 168 ? -34.040 2.407 17.014 1.00 43.22 168 ARG A O 1
ATOM 1248 N N . HIS A 1 169 ? -34.487 2.344 14.826 1.00 38.62 169 HIS A N 1
ATOM 1249 C CA . HIS A 1 169 ? -35.907 2.700 14.910 1.00 38.62 169 HIS A CA 1
ATOM 1250 C C . HIS A 1 169 ? -36.632 2.150 13.680 1.00 38.62 169 HIS A C 1
ATOM 1252 O O . HIS A 1 169 ? -36.989 2.906 12.779 1.00 38.62 169 HIS A O 1
ATOM 1258 N N . ARG A 1 170 ? -36.783 0.828 13.626 1.00 36.25 170 ARG A N 1
ATOM 1259 C CA . ARG A 1 170 ? -37.930 0.117 13.057 1.00 36.25 170 ARG A CA 1
ATOM 1260 C C . ARG A 1 170 ? -37.947 -1.294 13.614 1.00 36.25 170 ARG A C 1
ATOM 1262 O O . ARG A 1 170 ? -36.842 -1.863 13.737 1.00 36.25 170 ARG A O 1
#

Mean predicted aligned error: 8.85 Å

Foldseek 3Di:
DDDPVDDDDDDPDDDDDDDPPDDDDDDPDDDDDDDPDDDADDDPPDDDDDDDPPDDDDDDPDDDDDDDDQADDDDDDDPDDDDDDDPPDDDDDDDQAWDWDDDPQWIWIQGNVRDTDGDHPDDDDDDDDDDDDDDDDDDDDDDDRDNDDPVVVVVVSVVVVVVVVPPPDD